Protein AF-0000000080304298 (afdb_homodimer)

Organism: Piscinibacter sakaiensis (NCBI:txid1547922)

Solvent-accessible surface area (backbone atoms only — not comparable to full-atom values): 9432 Å² total; per-residue (Å²): 128,80,70,47,56,50,72,36,58,48,57,69,70,56,51,53,48,51,52,50,52,29,69,69,62,85,28,94,36,66,38,54,45,54,52,48,50,52,49,50,48,52,53,51,51,53,51,50,51,49,51,51,52,50,51,49,60,62,63,73,40,70,70,77,68,73,40,74,64,54,47,49,49,52,47,48,48,54,52,48,64,72,94,128,82,71,45,58,49,72,35,57,47,58,69,70,57,51,52,49,53,51,50,52,29,69,71,61,84,29,93,37,65,38,55,45,54,51,48,50,52,49,50,50,54,53,51,51,52,52,51,51,49,52,50,52,50,51,49,59,62,63,73,41,70,71,76,69,75,39,74,63,55,48,47,50,52,48,48,50,56,53,49,64,71,96

Secondary structure (DSSP, 8-state):
---SEEEEE--HHHHHHHHHHHHTTSSSSHHHHHHHHHHHHHHHHHHHHHHHHHHHHHHS-S-----HHHHHHHHHHHHHHT-/---SEEEEE--HHHHHHHHHHHHTTSSSSHHHHHHHHHHHHHHHHHHHHHHHHHHHHHHS-S-----HHHHHHHHHHHHHHT-

InterPro domains:
  IPR010985 Ribbon-helix-helix [SSF47598] (4-45)
  IPR022789 Antitoxin ParD [PF03693] (1-61)
  IPR022789 Antitoxin ParD [PTHR36582] (4-67)
  IPR022789 Antitoxin ParD [TIGR02606] (5-63)
  IPR038296 Antitoxin ParD superfamily [G3DSA:6.10.10.120] (12-80)

Foldseek 3Di:
DPPPDDDDDDDPVVVVVLVVVCVVVPHVDSVRVVVVVVVVVVVVVVVVVVVVVVVCVVPVDDPPPCDPVNVVVVVCVVVVVVD/DPPPDDDDDDDPVVVVVLVVVCVVVPHVDSVRVVVVVVVVVVVVVVVVVVVVVVVCVVPVDDPPPCDPVNVVVVVCVVVVVVD

Structure (mmCIF, N/CA/C/O backbone):
data_AF-0000000080304298-model_v1
#
loop_
_entity.id
_entity.type
_entity.pdbx_description
1 polymer 'Gsr0356 protein'
#
loop_
_atom_site.group_PDB
_atom_site.id
_atom_site.type_symbol
_atom_site.label_atom_id
_atom_site.label_alt_id
_atom_site.label_comp_id
_atom_site.label_asym_id
_atom_site.label_entity_id
_atom_site.label_seq_id
_atom_site.pdbx_PDB_ins_code
_atom_site.Cartn_x
_atom_site.Cartn_y
_atom_site.Cartn_z
_atom_site.occupancy
_atom_site.B_iso_or_equiv
_atom_site.auth_seq_id
_atom_site.auth_comp_id
_atom_site.auth_asym_id
_atom_site.auth_atom_id
_atom_site.pdbx_PDB_model_num
ATOM 1 N N . MET A 1 1 ? 17.109 -14.461 -18.984 1 45.75 1 MET A N 1
ATOM 2 C CA . MET A 1 1 ? 16.234 -13.336 -18.703 1 45.75 1 MET A CA 1
ATOM 3 C C . MET A 1 1 ? 15.258 -13.664 -17.578 1 45.75 1 MET A C 1
ATOM 5 O O . MET A 1 1 ? 14.594 -14.703 -17.609 1 45.75 1 MET A O 1
ATOM 9 N N . SER A 1 2 ? 15.602 -13.375 -16.328 1 53.38 2 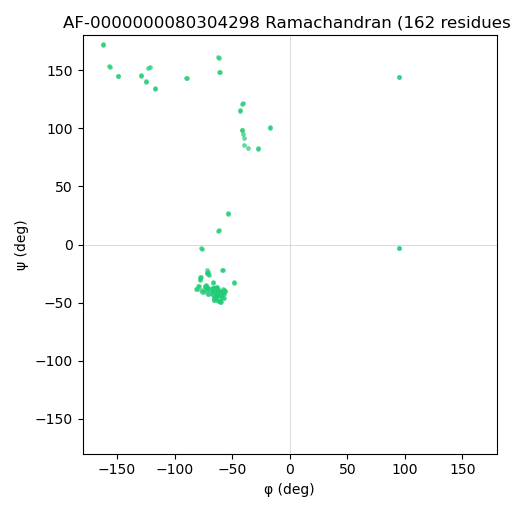SER A N 1
ATOM 10 C CA . SER A 1 2 ? 14.945 -13.82 -15.094 1 53.38 2 SER A CA 1
ATOM 11 C C . SER A 1 2 ? 13.43 -13.773 -15.234 1 53.38 2 SER A C 1
ATOM 13 O O . SER A 1 2 ? 12.891 -12.938 -15.969 1 53.38 2 SER A O 1
ATOM 15 N N . SER A 1 3 ? 12.719 -14.914 -15.062 1 68.69 3 SER A N 1
ATOM 16 C CA . SER A 1 3 ? 11.297 -15.148 -15.266 1 68.69 3 SER A CA 1
ATOM 17 C C . SER A 1 3 ? 10.461 -14 -14.711 1 68.69 3 SER A C 1
ATOM 19 O O . SER A 1 3 ? 10.75 -13.477 -13.633 1 68.69 3 SER A O 1
ATOM 21 N N . ASN A 1 4 ? 9.797 -13.336 -15.594 1 87.75 4 ASN A N 1
ATOM 22 C CA . ASN A 1 4 ? 8.859 -12.258 -15.312 1 87.75 4 ASN A CA 1
ATOM 23 C C . ASN A 1 4 ? 7.684 -12.742 -14.469 1 87.75 4 ASN A C 1
ATOM 25 O O . ASN A 1 4 ? 6.609 -12.141 -14.492 1 87.75 4 ASN A O 1
ATOM 29 N N . THR A 1 5 ? 8 -14 -13.977 1 95.62 5 THR A N 1
ATOM 30 C CA . THR A 1 5 ? 6.938 -14.547 -13.148 1 95.62 5 THR A CA 1
ATOM 31 C C . THR A 1 5 ? 7.422 -14.758 -11.719 1 95.62 5 THR A C 1
ATOM 33 O O . THR A 1 5 ? 8.539 -15.234 -11.492 1 95.62 5 THR A O 1
ATOM 36 N N . MET A 1 6 ? 6.645 -14.367 -10.781 1 96.44 6 MET A N 1
ATOM 37 C CA . MET A 1 6 ? 6.934 -14.523 -9.359 1 96.44 6 MET A CA 1
ATOM 38 C C . MET A 1 6 ? 5.805 -15.266 -8.656 1 96.44 6 MET A C 1
ATOM 40 O O . MET A 1 6 ? 4.629 -15.039 -8.945 1 96.44 6 MET A O 1
ATOM 44 N N . SER A 1 7 ? 6.195 -16.203 -7.699 1 96.38 7 SER A N 1
ATOM 45 C CA . SER A 1 7 ? 5.191 -16.922 -6.93 1 96.38 7 SER A CA 1
ATOM 46 C C . SER A 1 7 ? 5.363 -16.703 -5.434 1 96.38 7 SER A C 1
ATOM 48 O O . SER A 1 7 ? 6.469 -16.406 -4.969 1 96.38 7 SER A O 1
ATOM 50 N N . PHE A 1 8 ? 4.305 -16.797 -4.707 1 97.44 8 PHE A N 1
ATOM 51 C CA . PHE A 1 8 ? 4.359 -16.609 -3.26 1 97.44 8 PHE A CA 1
ATOM 52 C C . PHE A 1 8 ? 3.189 -17.312 -2.584 1 97.44 8 PHE A C 1
ATOM 54 O O . PHE A 1 8 ? 2.146 -17.531 -3.203 1 97.44 8 PHE A O 1
ATOM 61 N N . ALA A 1 9 ? 3.391 -17.672 -1.401 1 97.12 9 ALA A N 1
ATOM 62 C CA . ALA A 1 9 ? 2.338 -18.328 -0.632 1 97.12 9 ALA A CA 1
ATOM 63 C C . ALA A 1 9 ? 1.476 -17.312 0.102 1 97.12 9 ALA A C 1
ATOM 65 O O . ALA A 1 9 ? 1.974 -16.281 0.552 1 97.12 9 ALA A O 1
ATOM 66 N N . LEU A 1 10 ? 0.179 -17.641 0.161 1 97.38 10 LEU A N 1
ATOM 67 C CA . LEU A 1 10 ? -0.704 -16.766 0.918 1 97.38 10 LEU A CA 1
ATOM 68 C C . LEU A 1 10 ? -1.862 -17.547 1.525 1 97.38 10 LEU A C 1
ATOM 70 O O . LEU A 1 10 ? -2.32 -18.531 0.948 1 97.38 10 LEU A O 1
ATOM 74 N N . PRO A 1 11 ? -2.293 -17.156 2.715 1 97.19 11 PRO A N 1
ATOM 75 C CA . PRO A 1 11 ? -3.461 -17.797 3.328 1 97.19 11 PRO A CA 1
ATOM 76 C C . PRO A 1 11 ? -4.734 -17.609 2.504 1 97.19 11 PRO A C 1
ATOM 78 O O . PRO A 1 11 ? -4.824 -16.672 1.703 1 97.19 11 PRO A O 1
ATOM 81 N N . GLU A 1 12 ? -5.672 -18.438 2.783 1 95.81 12 GLU A N 1
ATOM 82 C CA . GLU A 1 12 ? -6.93 -18.453 2.045 1 95.81 12 GLU A CA 1
ATOM 83 C C . GLU A 1 12 ? -7.648 -17.109 2.146 1 95.81 12 GLU A C 1
ATOM 85 O O . GLU A 1 12 ? -8.195 -16.625 1.157 1 95.81 12 GLU A O 1
ATOM 90 N N . ALA A 1 13 ? -7.652 -16.531 3.254 1 96.94 13 ALA A N 1
ATOM 91 C CA . ALA A 1 13 ? -8.359 -15.266 3.475 1 96.94 13 ALA A CA 1
ATOM 92 C C . ALA A 1 13 ? -7.777 -14.148 2.611 1 96.94 13 ALA A C 1
ATOM 94 O O . ALA A 1 13 ? -8.523 -13.32 2.076 1 96.94 13 ALA A O 1
ATOM 95 N N . LEU A 1 14 ? -6.488 -14.148 2.457 1 98.19 14 LEU A N 1
ATOM 96 C CA . LEU A 1 14 ? -5.848 -13.133 1.63 1 98.19 14 LEU A CA 1
ATOM 97 C C . LEU A 1 14 ? -6.098 -13.406 0.149 1 98.19 14 LEU A C 1
ATOM 99 O O . LEU A 1 14 ? -6.258 -12.469 -0.637 1 98.19 14 LEU A O 1
ATOM 103 N N . ARG A 1 15 ? -6.129 -14.625 -0.196 1 97 15 ARG A N 1
ATOM 104 C CA . ARG A 1 15 ? -6.469 -14.969 -1.571 1 97 15 ARG A CA 1
ATOM 105 C C . ARG A 1 15 ? -7.867 -14.477 -1.93 1 97 15 ARG A C 1
ATOM 107 O O . ARG A 1 15 ? -8.078 -13.906 -3.004 1 97 15 ARG A O 1
ATOM 114 N N . GLU A 1 16 ? -8.797 -14.766 -1.044 1 96.69 16 GLU A N 1
ATOM 115 C CA . GLU A 1 16 ? -10.172 -14.312 -1.251 1 96.69 16 GLU A CA 1
ATOM 116 C C . GLU A 1 16 ? -10.242 -12.797 -1.392 1 96.69 16 GLU A C 1
ATOM 118 O O . GLU A 1 16 ? -10.984 -12.273 -2.227 1 96.69 16 GLU A O 1
ATOM 123 N N . TYR A 1 17 ? -9.469 -12.133 -0.634 1 98.31 17 TYR A N 1
ATOM 124 C CA . TYR A 1 17 ? -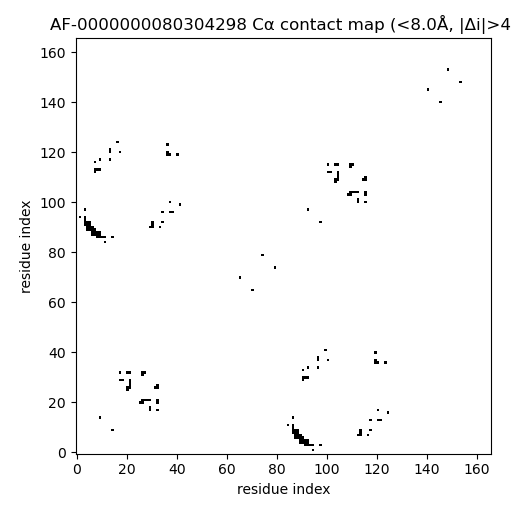9.438 -10.672 -0.701 1 98.31 17 TYR A CA 1
ATOM 125 C C . TYR A 1 17 ? -8.906 -10.203 -2.047 1 98.31 17 TYR A C 1
ATOM 127 O O . TYR A 1 17 ? -9.477 -9.297 -2.666 1 98.31 17 TYR A O 1
ATOM 135 N N . VAL A 1 18 ? -7.836 -10.789 -2.488 1 98.12 18 VAL A N 1
ATOM 136 C CA . VAL A 1 18 ? -7.258 -10.445 -3.783 1 98.12 18 VAL A CA 1
ATOM 137 C C . VAL A 1 18 ? -8.305 -10.648 -4.883 1 98.12 18 VAL A C 1
ATOM 139 O O . VAL A 1 18 ? -8.477 -9.789 -5.746 1 98.12 18 VAL A O 1
ATOM 142 N N . ASP A 1 19 ? -9.023 -11.773 -4.746 1 96.75 19 ASP A N 1
ATOM 143 C CA . ASP A 1 19 ? -10.07 -12.07 -5.719 1 96.75 19 ASP A CA 1
ATOM 144 C C . ASP A 1 19 ? -11.156 -10.992 -5.703 1 96.75 19 ASP A C 1
ATOM 146 O O . ASP A 1 19 ? -11.625 -10.555 -6.758 1 96.75 19 ASP A O 1
ATOM 150 N N . GLN A 1 20 ? -11.547 -10.594 -4.59 1 97.25 20 GLN A N 1
ATOM 151 C CA . GLN A 1 20 ? -12.555 -9.555 -4.43 1 97.25 20 GLN A CA 1
ATOM 152 C C . GLN A 1 20 ? -12.078 -8.234 -5.023 1 97.25 20 GLN A C 1
ATOM 154 O O . GLN A 1 20 ? -12.859 -7.523 -5.668 1 97.25 20 GLN A O 1
ATOM 159 N N . ARG A 1 21 ? -10.859 -7.895 -4.828 1 97.69 21 ARG A N 1
ATOM 160 C CA . ARG A 1 21 ? -10.297 -6.656 -5.363 1 97.69 21 ARG A CA 1
ATOM 161 C C . ARG A 1 21 ? -10.305 -6.66 -6.887 1 97.69 21 ARG A C 1
ATOM 163 O O . ARG A 1 21 ? -10.633 -5.648 -7.512 1 97.69 21 ARG A O 1
ATOM 170 N N . VAL A 1 22 ? -10.008 -7.762 -7.465 1 97.75 22 VAL A N 1
ATOM 171 C CA . VAL A 1 22 ? -10 -7.883 -8.922 1 97.75 22 VAL A CA 1
ATOM 172 C C . VAL A 1 22 ? -11.43 -7.84 -9.453 1 97.75 22 VAL A C 1
ATOM 174 O O . VAL A 1 22 ? -11.711 -7.176 -10.453 1 97.75 22 VAL A O 1
ATOM 177 N N . ARG A 1 23 ? -12.328 -8.445 -8.711 1 96.38 23 ARG A N 1
ATOM 178 C CA . ARG A 1 23 ? -13.734 -8.508 -9.117 1 96.38 23 ARG A CA 1
ATOM 179 C C . ARG A 1 23 ? -14.398 -7.141 -9.008 1 96.38 23 ARG A C 1
ATOM 181 O O . ARG A 1 23 ? -15.406 -6.883 -9.672 1 96.38 23 ARG A O 1
ATOM 188 N N . SER A 1 24 ? -13.859 -6.289 -8.125 1 94.75 24 SER A N 1
ATOM 189 C CA . SER A 1 24 ? -14.414 -4.949 -7.941 1 94.75 24 SER A CA 1
ATOM 190 C C . SER A 1 24 ? -14.398 -4.164 -9.25 1 94.75 24 SER A C 1
ATOM 192 O O . SER A 1 24 ? -15.078 -3.143 -9.375 1 94.75 24 SER A O 1
ATOM 194 N N . GLY A 1 25 ? -13.5 -4.574 -10.211 1 94.75 25 GLY A N 1
ATOM 195 C CA . GLY A 1 25 ? -13.414 -3.938 -11.516 1 94.75 25 GLY A CA 1
ATOM 196 C C . GLY A 1 25 ? -12.344 -2.861 -11.586 1 94.75 25 GLY A C 1
ATOM 197 O O . GLY A 1 25 ? -12.125 -2.264 -12.641 1 94.75 25 GLY A O 1
ATOM 198 N N . GLN A 1 26 ? -11.68 -2.574 -10.516 1 94.31 26 GLN A N 1
ATOM 199 C CA . GLN A 1 26 ? -10.617 -1.569 -10.484 1 94.31 26 GLN A CA 1
ATOM 200 C C . GLN A 1 26 ? -9.375 -2.064 -11.211 1 94.31 26 GLN A C 1
ATOM 202 O O . GLN A 1 26 ? -8.57 -1.264 -11.703 1 94.31 26 GLN A O 1
ATOM 207 N N . TYR A 1 27 ? -9.258 -3.354 -11.273 1 97.19 27 TYR A N 1
ATOM 208 C CA . TYR A 1 27 ? -8.117 -3.994 -11.906 1 97.19 27 TYR A CA 1
ATOM 209 C C . TYR A 1 27 ? -8.562 -5.051 -12.906 1 97.19 27 TYR A C 1
ATOM 211 O O . TYR A 1 27 ? -9.57 -5.734 -12.688 1 97.19 27 TYR A O 1
ATOM 219 N N . GLY A 1 28 ? -7.875 -5.195 -13.93 1 96.44 28 GLY A N 1
ATOM 220 C CA . GLY A 1 28 ? -8.234 -6.152 -14.969 1 96.44 28 GLY A CA 1
ATOM 221 C C . GLY A 1 28 ? -7.906 -7.586 -14.602 1 96.44 28 GLY A C 1
ATOM 222 O O . GLY A 1 28 ? -8.508 -8.523 -15.133 1 96.44 28 GLY A O 1
ATOM 223 N N . ASN A 1 29 ? -6.879 -7.793 -13.758 1 97.88 29 ASN A N 1
ATOM 224 C CA . ASN A 1 29 ? -6.492 -9.133 -13.32 1 97.88 29 ASN A CA 1
ATOM 225 C C . ASN A 1 29 ? -5.617 -9.078 -12.078 1 97.88 29 ASN A C 1
ATOM 227 O O . ASN A 1 29 ? -5.25 -8 -11.609 1 97.88 29 ASN A O 1
ATOM 231 N N . THR A 1 30 ? -5.363 -10.133 -11.555 1 97.75 30 THR A N 1
ATOM 232 C CA . THR A 1 30 ? -4.594 -10.273 -10.328 1 97.75 30 THR A CA 1
ATOM 233 C C . THR A 1 30 ? -3.193 -9.688 -10.492 1 97.75 30 THR A C 1
ATOM 235 O O . THR A 1 30 ? -2.678 -9.031 -9.586 1 97.75 30 THR A O 1
ATOM 238 N N . SER A 1 31 ? -2.57 -9.914 -11.664 1 98.25 31 SER A N 1
ATOM 239 C CA . SER A 1 31 ? -1.223 -9.414 -11.914 1 98.25 31 SER A CA 1
ATOM 240 C C . SER A 1 31 ? -1.188 -7.891 -11.898 1 98.25 31 SER A C 1
ATOM 242 O O . SER A 1 31 ? -0.278 -7.293 -11.32 1 98.25 31 SER A O 1
ATOM 244 N N . GLU A 1 32 ? -2.178 -7.344 -12.477 1 98.38 32 GLU A N 1
ATOM 245 C CA . GLU A 1 32 ? -2.279 -5.887 -12.461 1 98.38 32 GLU A CA 1
ATOM 246 C C . GLU A 1 32 ? -2.445 -5.359 -11.039 1 98.38 32 GLU A C 1
ATOM 248 O O . GLU A 1 32 ? -1.79 -4.395 -10.641 1 98.38 32 GLU A O 1
ATOM 253 N N . TYR A 1 33 ? -3.225 -5.961 -10.258 1 98.75 33 TYR A N 1
ATOM 254 C CA . TYR A 1 33 ? -3.469 -5.594 -8.867 1 98.75 33 TYR A CA 1
ATOM 255 C C . TYR A 1 33 ? -2.182 -5.656 -8.055 1 98.75 33 TYR A C 1
ATOM 257 O O . TYR A 1 33 ? -1.815 -4.688 -7.387 1 98.75 33 TYR A O 1
ATOM 265 N N . LEU A 1 34 ? -1.437 -6.734 -8.133 1 98.88 34 LEU A N 1
ATOM 266 C CA . LEU A 1 34 ? -0.216 -6.934 -7.363 1 98.88 34 LEU A CA 1
ATOM 267 C C . LEU A 1 34 ? 0.873 -5.965 -7.809 1 98.88 34 LEU A C 1
ATOM 269 O O . LEU A 1 34 ? 1.589 -5.402 -6.977 1 98.88 34 LEU A O 1
ATOM 273 N N . ARG A 1 35 ? 0.957 -5.746 -9.125 1 98.75 35 ARG A N 1
ATOM 274 C CA . ARG A 1 35 ? 1.929 -4.77 -9.609 1 98.75 35 ARG A CA 1
ATOM 275 C C . ARG A 1 35 ? 1.603 -3.371 -9.102 1 98.75 35 ARG A C 1
ATOM 277 O O . ARG A 1 35 ? 2.506 -2.596 -8.773 1 98.75 35 ARG A O 1
ATOM 284 N N . GLU A 1 36 ? 0.285 -3.115 -9.031 1 98.75 36 GLU A N 1
ATOM 285 C CA . GLU A 1 36 ? -0.128 -1.813 -8.516 1 98.75 36 GLU A CA 1
ATOM 286 C C . 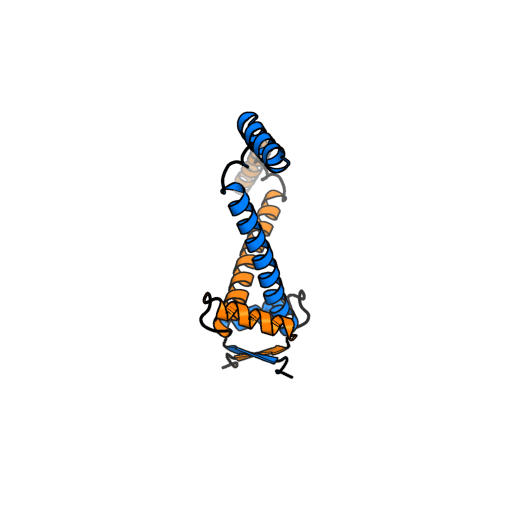GLU A 1 36 ? 0.227 -1.666 -7.035 1 98.75 36 GLU A C 1
ATOM 288 O O . GLU A 1 36 ? 0.635 -0.59 -6.594 1 98.75 36 GLU A O 1
ATOM 293 N N . LEU A 1 37 ? 0.081 -2.674 -6.258 1 98.88 37 LEU A N 1
ATOM 294 C CA . LEU A 1 37 ? 0.462 -2.631 -4.848 1 98.88 37 LEU A CA 1
ATOM 295 C C . LEU A 1 37 ? 1.949 -2.332 -4.699 1 98.88 37 LEU A C 1
ATOM 297 O O . LEU A 1 37 ? 2.342 -1.523 -3.854 1 98.88 37 LEU A O 1
ATOM 301 N N . ILE A 1 38 ? 2.76 -2.947 -5.566 1 98.88 38 ILE A N 1
ATOM 302 C CA . ILE A 1 38 ? 4.203 -2.744 -5.52 1 98.88 38 ILE A CA 1
ATOM 303 C C . ILE A 1 38 ? 4.539 -1.309 -5.918 1 98.88 38 ILE A C 1
ATOM 305 O O . ILE A 1 38 ? 5.367 -0.656 -5.277 1 98.88 38 ILE A O 1
ATOM 309 N N . ARG A 1 39 ? 3.893 -0.873 -6.906 1 98.81 39 ARG A N 1
ATOM 310 C CA . ARG A 1 39 ? 4.137 0.496 -7.352 1 98.81 39 ARG A CA 1
ATOM 311 C C . ARG A 1 39 ? 3.75 1.499 -6.27 1 98.81 39 ARG A C 1
ATOM 313 O O . ARG A 1 39 ? 4.473 2.471 -6.027 1 98.81 39 ARG A O 1
ATOM 320 N N . ARG A 1 40 ? 2.652 1.24 -5.668 1 98.75 40 ARG A N 1
ATOM 321 C CA . ARG A 1 40 ? 2.211 2.119 -4.59 1 98.75 40 ARG A CA 1
ATOM 322 C C . ARG A 1 40 ? 3.215 2.127 -3.443 1 98.75 40 ARG A C 1
ATOM 324 O O . ARG A 1 40 ? 3.488 3.178 -2.857 1 98.75 40 ARG A O 1
ATOM 331 N N . ASP A 1 41 ? 3.711 1.017 -3.076 1 98.75 41 ASP A N 1
ATOM 332 C CA . ASP A 1 41 ? 4.734 0.954 -2.037 1 98.75 41 ASP A CA 1
ATOM 333 C C . ASP A 1 41 ? 5.977 1.74 -2.445 1 98.75 41 ASP A C 1
ATOM 335 O O . ASP A 1 41 ? 6.559 2.459 -1.629 1 98.75 41 ASP A O 1
ATOM 339 N N . GLN A 1 42 ? 6.398 1.596 -3.691 1 98.56 42 GLN A N 1
ATOM 340 C CA . GLN A 1 42 ? 7.547 2.322 -4.219 1 98.56 42 GLN A CA 1
ATOM 341 C C . GLN A 1 42 ? 7.355 3.83 -4.078 1 98.56 42 GLN A C 1
ATOM 343 O O . GLN A 1 42 ? 8.258 4.535 -3.617 1 98.56 42 GLN A O 1
ATOM 348 N N . GLU A 1 43 ? 6.199 4.258 -4.449 1 98.31 43 GLU A N 1
ATOM 349 C CA . GLU A 1 43 ? 5.883 5.68 -4.359 1 98.31 43 GLU A CA 1
ATOM 350 C C . GLU A 1 43 ? 5.883 6.152 -2.908 1 98.31 43 GLU A C 1
ATOM 352 O O . GLU A 1 43 ? 6.434 7.211 -2.594 1 98.31 43 GLU A O 1
ATOM 357 N N . GLU A 1 44 ? 5.293 5.375 -2.074 1 97.81 44 GLU A N 1
ATOM 358 C CA . GLU A 1 44 ? 5.199 5.742 -0.664 1 97.81 44 GLU A CA 1
ATOM 359 C C . GLU A 1 44 ? 6.582 5.801 -0.018 1 97.81 44 GLU A C 1
ATOM 361 O O . GLU A 1 44 ? 6.859 6.695 0.785 1 97.81 44 GLU A O 1
ATOM 366 N N . GLN A 1 45 ? 7.445 4.891 -0.348 1 97.31 45 GLN A N 1
ATOM 367 C CA . GLN A 1 45 ? 8.805 4.879 0.191 1 97.31 45 GLN A CA 1
ATOM 368 C C . GLN A 1 45 ? 9.594 6.09 -0.293 1 97.31 45 GLN A C 1
ATOM 370 O O . GLN A 1 45 ? 10.398 6.652 0.454 1 97.31 45 GLN A O 1
ATOM 375 N N . ALA A 1 46 ? 9.383 6.445 -1.539 1 96.94 46 ALA A N 1
ATOM 376 C CA . ALA A 1 46 ? 10.047 7.629 -2.078 1 96.94 46 ALA A CA 1
ATOM 377 C C . ALA A 1 46 ? 9.625 8.883 -1.323 1 96.94 46 ALA A C 1
ATOM 379 O O . ALA A 1 46 ? 10.469 9.727 -0.987 1 96.94 46 ALA A O 1
ATOM 380 N N . LYS A 1 47 ? 8.367 8.992 -1.045 1 97.56 47 LYS A N 1
ATOM 381 C CA . LYS A 1 47 ? 7.852 10.133 -0.288 1 97.56 47 LYS A CA 1
ATOM 382 C C . LYS A 1 47 ? 8.422 10.156 1.128 1 97.56 47 LYS A C 1
ATOM 384 O O . LYS A 1 47 ? 8.805 11.211 1.631 1 97.56 47 LYS A O 1
ATOM 389 N N . LYS A 1 48 ? 8.414 9.047 1.707 1 96.69 48 LYS A N 1
ATOM 390 C CA . LYS A 1 48 ? 8.945 8.938 3.064 1 96.69 48 LYS A CA 1
ATOM 391 C C . LYS A 1 48 ? 10.414 9.352 3.117 1 96.69 48 LYS A C 1
ATOM 393 O O . LYS A 1 48 ? 10.828 10.078 4.027 1 96.69 48 LYS A O 1
ATOM 398 N N . ARG A 1 49 ? 11.125 8.891 2.186 1 95.31 49 ARG A N 1
ATOM 399 C CA . ARG A 1 49 ? 12.539 9.25 2.127 1 95.31 49 ARG A CA 1
ATOM 400 C C . ARG A 1 49 ? 12.727 10.75 1.966 1 95.31 49 ARG A C 1
ATOM 402 O O . ARG A 1 49 ? 13.594 11.352 2.604 1 95.31 49 ARG A O 1
ATOM 409 N N . LEU A 1 50 ? 11.922 11.289 1.164 1 95.56 50 LEU A N 1
ATOM 410 C CA . LEU A 1 50 ? 11.977 12.734 0.956 1 95.56 50 LEU A CA 1
ATOM 411 C C . LEU A 1 50 ? 11.656 13.484 2.246 1 95.56 50 LEU A C 1
ATOM 413 O O . LEU A 1 50 ? 12.359 14.43 2.607 1 95.56 50 LEU A O 1
ATOM 417 N N . ARG A 1 51 ? 10.617 13.094 2.896 1 96.44 51 ARG A N 1
ATOM 418 C CA . ARG A 1 51 ? 10.227 13.719 4.152 1 96.44 51 ARG A CA 1
ATOM 419 C C . ARG A 1 51 ? 11.344 13.625 5.188 1 96.44 51 ARG A C 1
ATOM 421 O O . ARG A 1 51 ? 11.617 14.586 5.906 1 96.44 51 ARG A O 1
ATOM 428 N N . GLU A 1 52 ? 11.938 12.5 5.215 1 93.81 52 GLU A N 1
ATOM 429 C CA . GLU A 1 52 ? 13.031 12.273 6.148 1 93.81 52 GLU A CA 1
ATOM 430 C C . GLU A 1 52 ? 14.211 13.188 5.844 1 93.81 52 GLU A C 1
ATOM 432 O O . GLU A 1 52 ? 14.844 13.727 6.758 1 93.81 52 GLU A O 1
ATOM 437 N N . LEU A 1 53 ? 14.492 13.359 4.57 1 91.38 53 LEU A N 1
ATOM 438 C CA . LEU A 1 53 ? 15.586 14.227 4.16 1 91.38 53 LEU A CA 1
ATOM 439 C C . LEU A 1 53 ? 15.281 15.688 4.492 1 91.38 53 LEU A C 1
ATOM 441 O O . LEU A 1 53 ? 16.172 16.422 4.93 1 91.38 53 LEU A O 1
ATOM 445 N N . ILE A 1 54 ? 14.094 16.078 4.355 1 90.25 54 ILE A N 1
ATOM 446 C CA . ILE A 1 54 ? 13.664 17.422 4.688 1 90.25 54 ILE A CA 1
ATOM 447 C C . ILE A 1 54 ? 13.789 17.656 6.191 1 90.25 54 ILE A C 1
ATOM 449 O O . ILE A 1 54 ? 14.32 18.672 6.633 1 90.25 54 ILE A O 1
ATOM 453 N N . GLU A 1 55 ? 13.297 16.719 6.973 1 90.19 55 GLU A N 1
ATOM 454 C CA . GLU A 1 55 ? 13.359 16.797 8.43 1 90.19 55 GLU A CA 1
ATOM 455 C C . GLU A 1 55 ? 14.805 16.875 8.914 1 90.19 55 GLU A C 1
ATOM 457 O O . GLU A 1 55 ? 15.117 17.672 9.812 1 90.19 55 GLU A O 1
ATOM 462 N N . GLU A 1 56 ? 15.641 16.109 8.328 1 88 56 GLU A N 1
ATOM 463 C CA . GLU A 1 56 ? 17.062 16.172 8.656 1 88 56 GLU A CA 1
ATOM 464 C C . GLU A 1 56 ? 17.656 17.531 8.305 1 88 56 GLU A C 1
ATOM 466 O O . GLU A 1 56 ? 18.469 18.062 9.062 1 88 56 GLU A O 1
ATOM 471 N N . GLY A 1 57 ? 17.234 18.047 7.25 1 85 57 GLY A N 1
ATOM 472 C CA . GLY A 1 57 ? 17.688 19.359 6.836 1 85 57 GLY A CA 1
ATOM 473 C C . GLY A 1 57 ? 17.219 20.469 7.762 1 85 57 GLY A C 1
ATOM 474 O O . GLY A 1 57 ? 17.984 21.375 8.086 1 85 57 GLY A O 1
ATOM 475 N N . LEU A 1 58 ? 16.047 20.297 8.336 1 84.38 58 LEU A N 1
ATOM 476 C CA . LEU A 1 58 ? 15.469 21.281 9.25 1 84.38 58 LEU A CA 1
ATOM 477 C C . LEU A 1 58 ? 16.094 21.172 10.641 1 84.38 58 LEU A C 1
ATOM 479 O O . LEU A 1 58 ? 16.219 22.172 11.352 1 84.38 58 LEU A O 1
ATOM 483 N N . SER A 1 59 ? 16.375 20.031 11.016 1 84.5 59 SER A N 1
ATOM 484 C CA . SER A 1 59 ? 16.922 19.766 12.344 1 84.5 59 SER A CA 1
ATOM 485 C C . SER A 1 59 ? 18.422 20.031 12.375 1 84.5 59 SER A C 1
ATOM 487 O O . SER A 1 59 ? 19.031 20.094 13.453 1 84.5 59 SER A O 1
ATOM 489 N N . SER A 1 60 ? 19.047 19.719 11.422 1 73.44 60 SER A N 1
ATOM 490 C CA . SER A 1 60 ? 20.5 19.891 11.344 1 73.44 60 SER A CA 1
ATOM 491 C C . SER A 1 60 ? 20.922 21.312 11.656 1 73.44 60 SER A C 1
ATOM 493 O O . SER A 1 60 ? 22.109 21.656 11.602 1 73.44 60 SER A O 1
ATOM 495 N N . GLY A 1 61 ? 20.109 22.109 12.477 1 63.31 61 GLY A N 1
ATOM 496 C CA . GLY A 1 61 ? 20.516 23.406 13.008 1 63.31 61 GLY A CA 1
ATOM 497 C C . GLY A 1 61 ? 20.062 24.562 12.156 1 63.31 61 GLY A C 1
ATOM 498 O O . GLY A 1 61 ? 19.625 24.375 11.016 1 63.31 61 GLY A O 1
ATOM 499 N N . PRO A 1 62 ? 19.734 25.594 12.797 1 56.81 62 PRO A N 1
ATOM 500 C CA . PRO A 1 62 ? 19.391 26.844 12.141 1 56.81 62 PRO A CA 1
ATOM 501 C C . PRO 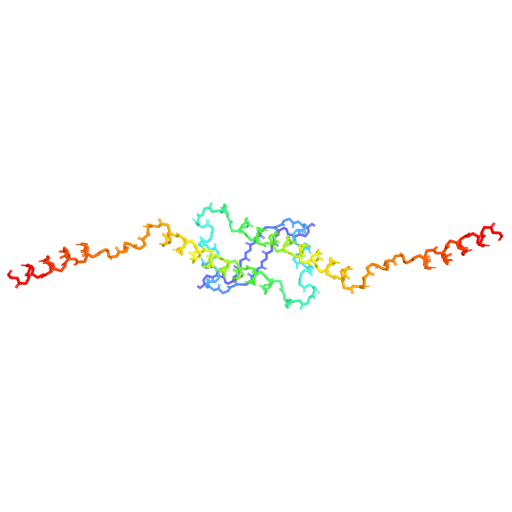A 1 62 ? 20.312 27.172 10.961 1 56.81 62 PRO A C 1
ATOM 503 O O . PRO A 1 62 ? 21.484 26.797 10.977 1 56.81 62 PRO A O 1
ATOM 506 N N . GLY A 1 63 ? 19.75 26.812 9.703 1 55.81 63 GLY A N 1
ATOM 507 C CA . GLY A 1 63 ? 20.688 27.359 8.727 1 55.81 63 GLY A CA 1
ATOM 508 C C . GLY A 1 63 ? 21.609 28.406 9.305 1 55.81 63 GLY A C 1
ATOM 509 O O . GLY A 1 63 ? 21.281 29.047 10.312 1 55.81 63 GLY A O 1
ATOM 510 N N . ARG A 1 64 ? 22.859 28.062 9.617 1 53.75 64 ARG A N 1
ATOM 511 C CA . ARG A 1 64 ? 23.75 29.109 10.125 1 53.75 64 ARG A CA 1
ATOM 512 C C . ARG A 1 64 ? 23.344 30.469 9.586 1 53.75 64 ARG A C 1
ATOM 514 O O . ARG A 1 64 ? 23.391 30.703 8.383 1 53.75 64 ARG A O 1
ATOM 521 N N . VAL A 1 65 ? 22.438 31.078 10.164 1 53.44 65 VAL A N 1
ATOM 522 C CA . VAL A 1 65 ? 22.234 32.469 9.836 1 53.44 65 VAL A CA 1
ATOM 523 C C . VAL A 1 65 ? 23.594 33.188 9.672 1 53.44 65 VAL A C 1
ATOM 525 O O . VAL A 1 65 ? 24.453 33.062 10.547 1 53.44 65 VAL A O 1
ATOM 528 N N . LEU A 1 66 ? 24.031 33.281 8.539 1 56.44 66 LEU A N 1
ATOM 529 C CA . LEU A 1 66 ? 25.219 34.094 8.359 1 56.44 66 LEU A CA 1
ATOM 530 C C . LEU A 1 66 ? 25.141 35.344 9.227 1 56.44 66 LEU A C 1
ATOM 532 O O . LEU A 1 66 ? 24.266 36.188 9.031 1 56.44 66 LEU A O 1
ATOM 536 N N . THR A 1 67 ? 25.516 35.25 10.352 1 60.84 67 THR A N 1
ATOM 537 C CA . THR A 1 67 ? 25.641 36.438 11.164 1 60.84 67 THR A CA 1
ATOM 538 C C . THR A 1 67 ? 26.656 37.406 10.57 1 60.84 67 THR A C 1
ATOM 540 O O . THR A 1 67 ? 27.531 37 9.805 1 60.84 67 THR A O 1
ATOM 543 N N . PRO A 1 68 ? 26.406 38.719 10.797 1 68.88 68 PRO A N 1
ATOM 544 C CA . PRO A 1 68 ? 27.406 39.656 10.305 1 68.88 68 PRO A CA 1
ATOM 545 C C . PRO A 1 68 ? 28.828 39.25 10.695 1 68.88 68 PRO A C 1
ATOM 547 O O . PRO A 1 68 ? 29.766 39.469 9.914 1 68.88 68 PRO A O 1
ATOM 550 N N . LYS A 1 69 ? 28.969 38.688 11.773 1 73.31 69 LYS A N 1
ATOM 551 C CA . LYS A 1 69 ? 30.312 38.344 12.234 1 73.31 69 LYS A CA 1
ATOM 552 C C . LYS A 1 69 ? 30.859 37.156 11.469 1 73.31 69 LYS A C 1
ATOM 554 O O . LYS A 1 69 ? 32.031 37.156 11.086 1 73.31 69 LYS A O 1
ATOM 559 N N . ARG A 1 70 ? 30.094 36.344 11.258 1 69.75 70 ARG A N 1
ATOM 560 C CA . ARG A 1 70 ? 30.562 35.156 10.57 1 69.75 70 ARG A CA 1
ATOM 561 C C . ARG A 1 70 ? 30.75 35.406 9.086 1 69.75 70 ARG A C 1
ATOM 563 O O . ARG A 1 70 ? 31.703 34.906 8.477 1 69.75 70 ARG A O 1
ATOM 570 N N . THR A 1 71 ? 29.859 36.125 8.586 1 66.44 71 THR A N 1
ATOM 571 C CA . THR A 1 71 ? 30.047 36.625 7.223 1 66.44 71 THR A CA 1
ATOM 572 C C . THR A 1 71 ? 31.344 37.406 7.098 1 66.44 71 THR A C 1
ATOM 574 O O . THR A 1 71 ? 32.062 37.25 6.113 1 66.44 71 THR A O 1
ATOM 577 N N . ALA A 1 72 ? 31.641 38.188 8.094 1 72.69 72 ALA A N 1
ATOM 578 C CA . ALA A 1 72 ? 32.875 38.969 8.141 1 72.69 72 ALA A CA 1
ATOM 579 C C . ALA A 1 72 ? 34.094 38.062 8.234 1 72.69 72 ALA A C 1
ATOM 581 O O . ALA A 1 72 ? 35.125 38.312 7.59 1 72.69 72 ALA A O 1
ATOM 582 N N . ARG A 1 73 ? 34 37.094 8.898 1 71.94 73 ARG A N 1
ATOM 583 C CA . ARG A 1 73 ? 35.125 36.156 9.055 1 71.94 73 ARG A CA 1
ATOM 584 C C . ARG A 1 73 ? 35.344 35.375 7.777 1 71.94 73 ARG A C 1
ATOM 586 O O . ARG A 1 73 ? 36.5 35.188 7.363 1 71.94 73 ARG A O 1
ATOM 593 N N . LEU A 1 74 ? 34.375 35.031 7.188 1 70.38 74 LEU A N 1
ATOM 594 C CA . LEU A 1 74 ? 34.5 34.25 5.965 1 70.38 74 LEU A CA 1
ATOM 595 C C . LEU A 1 74 ? 35 35.125 4.82 1 70.38 74 LEU A C 1
ATOM 597 O O . LEU A 1 74 ? 35.844 34.656 4.02 1 70.38 74 LEU A O 1
ATOM 601 N N . LYS A 1 75 ? 34.5 36.406 4.938 1 72.31 75 LYS A N 1
ATOM 602 C CA . LYS A 1 75 ? 35.031 37.375 3.994 1 72.31 75 LYS A CA 1
ATOM 603 C C . LYS A 1 75 ? 36.5 37.656 4.234 1 72.31 75 LYS A C 1
ATOM 605 O O . LYS A 1 75 ? 37.281 37.75 3.287 1 72.31 75 LYS A O 1
ATOM 610 N N . LYS A 1 76 ? 36.875 37.75 5.383 1 69.12 76 LYS A N 1
ATOM 611 C CA . LYS A 1 76 ? 38.281 37.969 5.73 1 69.12 76 LYS A CA 1
ATOM 612 C C . LYS A 1 76 ? 39.156 36.781 5.316 1 69.12 76 LYS A C 1
ATOM 614 O O . LYS A 1 76 ? 40.25 36.969 4.812 1 69.12 76 LYS A O 1
ATOM 619 N N . GLN A 1 77 ? 38.625 35.688 5.5 1 71.5 77 GLN A N 1
ATOM 620 C CA . GLN A 1 77 ? 39.375 34.5 5.121 1 71.5 77 GLN A CA 1
ATOM 621 C C . GLN A 1 77 ? 39.469 34.375 3.604 1 71.5 77 GLN A C 1
ATOM 623 O O . GLN A 1 77 ? 40.5 34 3.064 1 71.5 77 GLN A O 1
ATOM 628 N N . ALA A 1 78 ? 38.438 34.625 3.061 1 65.12 78 ALA A N 1
ATOM 629 C CA . ALA A 1 78 ? 38.406 34.562 1.603 1 65.12 78 ALA A CA 1
ATOM 630 C C . ALA A 1 78 ? 39.281 35.656 0.989 1 65.12 78 ALA A C 1
ATOM 632 O O . ALA A 1 78 ? 40.031 35.406 0.026 1 65.12 78 ALA A O 1
ATOM 633 N N . LEU A 1 79 ? 39.188 36.781 1.682 1 65.62 79 LEU A N 1
ATOM 634 C CA . LEU A 1 79 ? 40 37.875 1.218 1 65.62 79 LEU A CA 1
ATOM 635 C C . LEU A 1 79 ? 41.469 37.688 1.646 1 65.62 79 LEU A C 1
ATOM 637 O O . LEU A 1 79 ? 42.375 38.156 0.967 1 65.62 79 LEU A O 1
ATOM 641 N N . GLY A 1 80 ? 41.531 37.031 2.742 1 66.25 80 GLY A N 1
ATOM 642 C CA . GLY A 1 80 ? 42.875 36.781 3.17 1 66.25 80 GLY A CA 1
ATOM 643 C C . GLY A 1 80 ? 43.594 35.719 2.326 1 66.25 80 GLY A C 1
ATOM 644 O O . GLY A 1 80 ? 44.812 35.781 2.164 1 66.25 80 GLY A O 1
ATOM 645 N N . ASP A 1 81 ? 42.812 34.75 1.944 1 58.69 81 ASP A N 1
ATOM 646 C CA . ASP A 1 81 ? 43.469 33.781 1.075 1 58.69 81 ASP A CA 1
ATOM 647 C C . ASP A 1 81 ? 43.75 34.375 -0.304 1 58.69 81 ASP A C 1
ATOM 649 O O . ASP A 1 81 ? 44.562 33.875 -1.058 1 58.69 81 ASP A O 1
ATOM 653 N N . LEU A 1 82 ? 43 35.375 -0.674 1 53.94 82 LEU A N 1
ATOM 654 C CA . LEU A 1 82 ? 43.344 36 -1.945 1 53.94 82 LEU A CA 1
ATOM 655 C C . LEU A 1 82 ? 44.562 36.906 -1.802 1 53.94 82 LEU A C 1
ATOM 657 O O . LEU A 1 82 ? 45.125 37.375 -2.799 1 53.94 82 LEU A O 1
ATOM 661 N N . ARG A 1 83 ? 45.062 37.031 -0.558 1 44.5 83 ARG A N 1
ATOM 662 C CA . ARG A 1 83 ? 46.406 37.594 -0.567 1 44.5 83 ARG A CA 1
ATOM 663 C C . ARG A 1 83 ? 47.438 36.5 -0.513 1 44.5 83 ARG A C 1
ATOM 665 O O . ARG A 1 83 ? 47.25 35.469 0.135 1 44.5 83 ARG A O 1
ATOM 672 N N . MET B 1 1 ? -8.133 -28.141 -1.565 1 45.91 1 MET B N 1
ATOM 673 C CA . MET B 1 1 ? -7.75 -26.984 -0.769 1 45.91 1 MET B CA 1
ATOM 674 C C . MET B 1 1 ? -6.926 -26 -1.596 1 45.91 1 MET B C 1
ATOM 676 O O . MET B 1 1 ? -5.961 -26.391 -2.252 1 45.91 1 MET B O 1
ATOM 680 N N . SER B 1 2 ? -7.531 -25 -2.252 1 53.5 2 SER B N 1
ATOM 681 C CA . SER B 1 2 ? -6.988 -24.109 -3.271 1 53.5 2 SER B CA 1
ATOM 682 C C . SER B 1 2 ? -5.562 -23.672 -2.93 1 53.5 2 SER B C 1
ATOM 684 O O . SER B 1 2 ? -5.199 -23.594 -1.754 1 53.5 2 SER B O 1
ATOM 686 N N . SER B 1 3 ? -4.586 -23.938 -3.814 1 69.12 3 SER B N 1
ATOM 687 C CA . SER B 1 3 ? -3.146 -23.75 -3.658 1 69.12 3 SER B CA 1
ATOM 688 C C . SER B 1 3 ? -2.834 -22.406 -2.998 1 69.12 3 SER B C 1
ATOM 690 O O . SER B 1 3 ? -3.459 -21.391 -3.312 1 69.12 3 SER B O 1
ATOM 692 N N . ASN B 1 4 ? -2.287 -22.5 -1.832 1 88 4 ASN B N 1
ATOM 693 C CA . ASN B 1 4 ? -1.807 -21.359 -1.04 1 88 4 ASN B CA 1
ATOM 694 C C . ASN B 1 4 ? -0.688 -20.609 -1.756 1 88 4 ASN B C 1
ATOM 696 O O . ASN B 1 4 ? 0.077 -19.875 -1.124 1 88 4 ASN B O 1
ATOM 700 N N . THR B 1 5 ? -0.631 -21.062 -3.045 1 95.69 5 THR B N 1
ATOM 701 C CA . THR B 1 5 ? 0.415 -20.406 -3.82 1 95.69 5 THR B CA 1
ATOM 702 C C . THR B 1 5 ? -0.187 -19.609 -4.973 1 95.69 5 THR B C 1
ATOM 704 O O . THR B 1 5 ? -1.102 -20.078 -5.648 1 95.69 5 THR B O 1
ATOM 707 N N . MET B 1 6 ? 0.258 -18.422 -5.145 1 96.5 6 MET B N 1
ATOM 708 C CA . MET B 1 6 ? -0.184 -17.547 -6.219 1 96.5 6 MET B CA 1
ATOM 709 C C . MET B 1 6 ? 1.001 -17.062 -7.051 1 96.5 6 MET B C 1
ATOM 711 O O . MET B 1 6 ? 2.066 -16.766 -6.504 1 96.5 6 MET B O 1
ATOM 715 N N . SER B 1 7 ? 0.79 -16.984 -8.414 1 96.44 7 SER B N 1
ATOM 716 C CA . SER B 1 7 ? 1.841 -16.5 -9.297 1 96.44 7 SER B CA 1
ATOM 717 C C . SER B 1 7 ? 1.361 -15.297 -10.109 1 96.44 7 SER B C 1
ATOM 719 O O . SER B 1 7 ? 0.163 -15.141 -10.352 1 96.44 7 SER B O 1
ATOM 721 N N . PHE B 1 8 ? 2.26 -14.461 -10.484 1 97.5 8 PHE B N 1
ATOM 722 C CA . PHE B 1 8 ? 1.917 -13.289 -11.281 1 97.5 8 PHE B CA 1
ATOM 723 C C . PHE B 1 8 ? 3.129 -12.789 -12.055 1 97.5 8 PHE B C 1
ATOM 725 O O . PHE B 1 8 ? 4.27 -13.039 -11.664 1 97.5 8 PHE B O 1
ATOM 732 N N . ALA B 1 9 ? 2.875 -12.172 -13.102 1 97.12 9 ALA B N 1
ATOM 733 C CA . ALA B 1 9 ? 3.947 -11.625 -13.922 1 97.12 9 ALA B CA 1
ATOM 734 C C . ALA B 1 9 ? 4.293 -10.195 -13.5 1 97.12 9 ALA B C 1
ATOM 736 O O . ALA B 1 9 ? 3.414 -9.438 -13.086 1 97.12 9 ALA B O 1
ATOM 737 N N . LEU B 1 10 ? 5.609 -9.914 -13.57 1 97.44 10 LEU B N 1
ATOM 738 C CA . LEU B 1 10 ? 6.02 -8.547 -13.266 1 97.44 10 LEU B CA 1
ATOM 739 C C . LEU B 1 10 ? 7.258 -8.156 -14.062 1 97.44 10 LEU B C 1
ATOM 741 O O . LEU B 1 10 ? 8.102 -9 -14.352 1 97.44 10 LEU B O 1
ATOM 745 N N . PRO B 1 11 ? 7.328 -6.891 -14.469 1 97.19 11 PRO B N 1
ATOM 746 C CA . PRO B 1 11 ? 8.531 -6.402 -15.156 1 97.19 11 PRO B CA 1
ATOM 747 C C . PRO B 1 11 ? 9.781 -6.5 -14.289 1 97.19 11 PRO B C 1
ATOM 749 O O . PRO B 1 11 ? 9.688 -6.543 -13.062 1 97.19 11 PRO B O 1
ATOM 752 N N . GLU B 1 12 ? 10.898 -6.457 -14.953 1 95.94 12 GLU B N 1
ATOM 753 C CA . GLU B 1 12 ? 12.188 -6.605 -14.297 1 95.94 12 GLU B CA 1
ATOM 754 C C . GLU B 1 12 ? 12.398 -5.527 -13.234 1 95.94 12 GLU B C 1
ATOM 756 O O . GLU B 1 12 ? 12.906 -5.812 -12.148 1 95.94 12 GLU B O 1
ATOM 761 N N . ALA B 1 13 ? 12.031 -4.352 -13.5 1 97 13 ALA B N 1
ATOM 762 C CA . ALA B 1 13 ? 12.242 -3.234 -12.578 1 97 13 ALA B CA 1
ATOM 763 C C . ALA B 1 13 ? 11.469 -3.439 -11.281 1 97 13 ALA B C 1
ATOM 765 O O . ALA B 1 13 ? 11.977 -3.129 -10.195 1 97 13 ALA B O 1
ATOM 766 N N . LEU B 1 14 ? 10.297 -3.986 -11.375 1 98.19 14 LEU B N 1
ATOM 767 C CA . LEU B 1 14 ? 9.492 -4.242 -10.18 1 98.19 14 LEU B CA 1
ATOM 768 C C . LEU B 1 14 ? 10.055 -5.426 -9.398 1 98.19 14 LEU B C 1
ATOM 770 O O . LEU B 1 14 ? 10.016 -5.434 -8.164 1 98.19 14 LEU B O 1
ATOM 774 N N . ARG B 1 15 ? 10.539 -6.375 -10.102 1 97.06 15 ARG B N 1
ATOM 775 C CA . ARG B 1 15 ? 11.188 -7.496 -9.43 1 97.06 15 ARG B CA 1
ATOM 776 C C . ARG B 1 15 ? 12.383 -7.02 -8.609 1 97.06 15 ARG B C 1
ATOM 778 O O . ARG B 1 15 ? 12.562 -7.438 -7.461 1 97.06 15 ARG B O 1
ATOM 785 N N . GLU B 1 16 ? 13.211 -6.211 -9.242 1 96.75 16 GLU B N 1
ATOM 786 C CA . GLU B 1 16 ? 14.375 -5.656 -8.555 1 96.75 16 GLU B CA 1
ATOM 787 C C . GLU B 1 16 ? 13.953 -4.875 -7.309 1 96.75 16 GLU B C 1
ATOM 789 O O . GLU B 1 16 ? 14.609 -4.965 -6.27 1 96.75 16 GLU B O 1
ATOM 794 N N . TYR B 1 17 ? 12.891 -4.18 -7.422 1 98.25 17 TYR B N 1
ATOM 795 C CA . TYR B 1 17 ? 12.398 -3.41 -6.289 1 98.25 17 TYR B CA 1
ATOM 796 C C . TYR B 1 17 ? 11.953 -4.328 -5.156 1 98.25 17 TYR B C 1
ATOM 798 O O . TYR B 1 17 ? 12.289 -4.094 -3.992 1 98.25 17 TYR B O 1
ATOM 806 N N . VAL B 1 18 ? 11.227 -5.355 -5.469 1 98.12 18 VAL B N 1
ATOM 807 C CA . VAL B 1 18 ? 10.781 -6.324 -4.473 1 98.12 18 VAL B CA 1
ATOM 808 C C . VAL B 1 18 ? 11.992 -6.926 -3.76 1 98.12 18 VAL B C 1
ATOM 810 O O . VAL B 1 18 ? 12.016 -7.027 -2.531 1 98.12 18 VAL B O 1
ATOM 813 N N . ASP B 1 19 ? 13.016 -7.223 -4.59 1 96.75 19 ASP B N 1
ATOM 814 C CA . ASP B 1 19 ? 14.242 -7.781 -4.027 1 96.75 19 ASP B CA 1
ATOM 815 C C . ASP B 1 19 ? 14.898 -6.801 -3.057 1 96.75 19 ASP B C 1
ATOM 817 O O . ASP B 1 19 ? 15.352 -7.195 -1.981 1 96.75 19 ASP B O 1
ATOM 821 N N . GLN B 1 20 ? 14.953 -5.605 -3.402 1 97.25 20 GLN B N 1
ATOM 822 C CA . GLN B 1 20 ? 15.523 -4.562 -2.559 1 97.25 20 GLN B CA 1
ATOM 823 C C . GLN B 1 20 ? 14.742 -4.41 -1.258 1 97.25 20 GLN B C 1
ATOM 825 O O . GLN B 1 20 ? 15.328 -4.238 -0.189 1 97.25 20 GLN B O 1
ATOM 830 N N . ARG B 1 21 ? 13.461 -4.477 -1.327 1 97.62 21 ARG B N 1
ATOM 831 C CA . ARG B 1 21 ? 12.609 -4.359 -0.146 1 97.62 21 ARG B CA 1
ATOM 832 C C . ARG B 1 21 ? 12.867 -5.508 0.824 1 97.62 21 ARG B C 1
ATOM 834 O O . ARG B 1 21 ? 12.93 -5.301 2.037 1 97.62 21 ARG B O 1
ATOM 841 N N . VAL B 1 22 ? 13.039 -6.672 0.328 1 97.75 22 VAL B N 1
ATOM 842 C CA . VAL B 1 22 ? 13.297 -7.84 1.161 1 97.75 22 VAL B CA 1
ATOM 843 C C . VAL B 1 22 ? 14.703 -7.746 1.759 1 97.75 22 VAL B C 1
ATOM 845 O O . VAL B 1 22 ? 14.898 -8.039 2.941 1 97.75 22 VAL B O 1
ATOM 848 N N . ARG B 1 23 ? 15.625 -7.234 0.974 1 96.38 23 ARG B N 1
ATOM 849 C CA . ARG B 1 23 ? 17.016 -7.113 1.41 1 96.38 23 ARG B CA 1
ATOM 850 C C . ARG B 1 23 ? 17.156 -6.039 2.482 1 96.38 23 ARG B C 1
ATOM 852 O O . ARG B 1 23 ? 18.109 -6.059 3.262 1 96.38 23 ARG B O 1
ATOM 859 N N . SER B 1 24 ? 16.234 -5.055 2.467 1 94.75 24 SER B N 1
ATOM 860 C CA . SER B 1 24 ? 16.281 -3.975 3.447 1 94.75 24 SER B CA 1
ATOM 861 C C . SER B 1 24 ? 16.203 -4.52 4.871 1 94.75 24 SER B C 1
ATOM 863 O O . SER B 1 24 ? 16.531 -3.809 5.828 1 94.75 24 SER B O 1
ATOM 865 N N . GLY B 1 25 ? 15.664 -5.766 5.039 1 94.69 25 GLY B N 1
ATOM 866 C CA . GLY B 1 25 ? 15.578 -6.414 6.34 1 94.69 25 GLY B CA 1
ATOM 867 C C . GLY B 1 25 ? 14.242 -6.203 7.027 1 94.69 25 GLY B C 1
ATOM 868 O O . GLY B 1 25 ? 14.016 -6.723 8.117 1 94.69 25 GLY B O 1
ATOM 869 N N . GLN B 1 26 ? 13.367 -5.449 6.453 1 94.25 26 GLN B N 1
ATOM 870 C CA . GLN B 1 26 ? 12.047 -5.203 7.023 1 94.25 26 GLN B CA 1
ATOM 871 C C . GLN B 1 26 ? 11.164 -6.441 6.922 1 94.25 26 GLN B C 1
ATOM 873 O O . GLN B 1 26 ? 10.234 -6.617 7.715 1 94.25 26 GLN B O 1
ATOM 878 N N . TYR B 1 27 ? 11.484 -7.262 5.969 1 97.12 27 TYR B N 1
ATOM 879 C CA . TYR B 1 27 ? 10.727 -8.484 5.715 1 97.12 27 TYR B CA 1
ATOM 880 C C . TYR B 1 27 ? 11.656 -9.695 5.629 1 97.12 27 TYR B C 1
ATOM 882 O O . TYR B 1 27 ? 12.781 -9.586 5.133 1 97.12 27 TYR B O 1
ATOM 890 N N . GLY B 1 28 ? 11.227 -10.781 6.055 1 96.38 28 GLY B N 1
ATOM 891 C CA . GLY B 1 28 ? 12.047 -11.984 6.059 1 96.38 28 GLY B CA 1
ATOM 892 C C . GLY B 1 28 ? 12.156 -12.633 4.691 1 96.38 28 GLY B C 1
ATOM 893 O O . GLY B 1 28 ? 13.102 -13.367 4.422 1 96.38 28 GLY B O 1
ATOM 894 N N . ASN B 1 29 ? 11.141 -12.461 3.83 1 97.81 29 ASN B N 1
ATOM 895 C CA . ASN B 1 29 ? 11.148 -13.023 2.486 1 97.81 29 ASN B CA 1
ATOM 896 C C . ASN B 1 29 ? 10.125 -12.352 1.585 1 97.81 29 ASN B C 1
ATOM 898 O O . ASN B 1 29 ? 9.352 -11.5 2.041 1 97.81 29 ASN B O 1
ATOM 902 N N . THR B 1 30 ? 10.148 -12.633 0.426 1 97.69 30 THR B N 1
ATOM 903 C CA . THR B 1 30 ? 9.281 -12.039 -0.588 1 97.69 30 THR B CA 1
ATOM 904 C C . THR B 1 30 ? 7.816 -12.297 -0.26 1 97.69 30 THR B C 1
ATOM 906 O O . THR B 1 30 ? 6.977 -11.406 -0.424 1 97.69 30 THR B O 1
ATOM 909 N N . SER B 1 31 ? 7.488 -13.508 0.209 1 98.19 31 SER B N 1
ATOM 910 C CA . SER B 1 31 ? 6.109 -13.852 0.535 1 98.19 31 SER B CA 1
ATOM 911 C C . SER B 1 31 ? 5.574 -12.977 1.664 1 98.19 31 SER B C 1
ATOM 913 O O . SER B 1 31 ? 4.438 -12.5 1.6 1 98.19 31 SER B O 1
ATOM 915 N N . GLU B 1 32 ? 6.402 -12.781 2.604 1 98.38 32 GLU B N 1
ATOM 916 C CA . GLU B 1 32 ? 6.016 -11.906 3.705 1 98.38 32 GLU B CA 1
ATOM 917 C C . GLU B 1 32 ? 5.773 -10.484 3.219 1 98.38 32 GLU B C 1
ATOM 919 O O . GLU B 1 32 ? 4.781 -9.852 3.596 1 98.38 32 GLU B O 1
ATOM 924 N N . TYR B 1 33 ? 6.57 -9.977 2.404 1 98.75 33 TYR B N 1
ATOM 925 C CA . TYR B 1 33 ? 6.457 -8.641 1.829 1 98.75 33 TYR B CA 1
ATOM 926 C C . TYR B 1 33 ? 5.152 -8.492 1.058 1 98.75 33 TYR B C 1
ATOM 928 O O . TYR B 1 33 ? 4.387 -7.555 1.297 1 98.75 33 TYR B O 1
ATOM 936 N N . LEU B 1 34 ? 4.828 -9.422 0.187 1 98.88 34 LEU B N 1
ATOM 937 C CA . LEU B 1 34 ? 3.633 -9.359 -0.65 1 98.88 34 LEU B CA 1
ATOM 938 C C . LEU B 1 34 ? 2.369 -9.492 0.192 1 98.88 34 LEU B C 1
ATOM 940 O O . LEU B 1 34 ? 1.389 -8.781 -0.032 1 98.88 34 LEU B O 1
ATOM 944 N N . ARG B 1 35 ? 2.424 -10.391 1.191 1 98.75 35 ARG B N 1
ATOM 945 C CA . ARG B 1 35 ? 1.274 -10.516 2.08 1 98.75 35 ARG B CA 1
ATOM 946 C C . ARG B 1 35 ? 1.037 -9.227 2.855 1 98.75 35 ARG B C 1
ATOM 948 O O . ARG B 1 35 ? -0.109 -8.836 3.084 1 98.75 35 ARG B O 1
ATOM 955 N N . GLU B 1 36 ? 2.16 -8.594 3.213 1 98.75 36 GLU B N 1
ATOM 956 C CA . GLU B 1 36 ? 2.033 -7.328 3.928 1 98.75 36 GLU B CA 1
ATOM 957 C C . GLU B 1 36 ? 1.421 -6.25 3.039 1 98.75 36 GLU B C 1
ATOM 959 O O . GLU B 1 36 ? 0.613 -5.441 3.5 1 98.75 36 GLU B O 1
ATOM 964 N N . LEU B 1 37 ? 1.771 -6.188 1.799 1 98.88 37 LEU B N 1
ATOM 965 C CA . LEU B 1 37 ? 1.181 -5.23 0.871 1 98.88 37 LEU B CA 1
ATOM 966 C C . LEU B 1 37 ? -0.327 -5.438 0.764 1 98.88 37 LEU B C 1
ATOM 968 O O . LEU B 1 37 ? -1.093 -4.473 0.771 1 98.88 37 LEU B O 1
ATOM 972 N N . ILE B 1 38 ? -0.748 -6.707 0.726 1 98.88 38 ILE B N 1
ATOM 973 C CA . ILE B 1 38 ? -2.166 -7.031 0.619 1 98.88 38 ILE B CA 1
ATOM 974 C C . ILE B 1 38 ? -2.887 -6.625 1.901 1 98.88 38 ILE B C 1
ATOM 976 O O . ILE B 1 38 ? -3.975 -6.043 1.853 1 98.88 38 ILE B O 1
ATOM 980 N N . ARG B 1 39 ? -2.281 -6.898 2.965 1 98.81 39 ARG B N 1
ATOM 981 C CA . ARG B 1 39 ? -2.891 -6.531 4.238 1 98.81 39 ARG B CA 1
ATOM 982 C C . ARG B 1 39 ? -3.029 -5.02 4.367 1 98.81 39 ARG B C 1
ATOM 984 O O . ARG B 1 39 ? -4.059 -4.523 4.832 1 98.81 39 ARG B O 1
ATOM 991 N N . ARG B 1 40 ? -2.014 -4.359 3.957 1 98.75 40 ARG B N 1
ATOM 992 C CA . ARG B 1 40 ? -2.062 -2.9 3.998 1 98.75 40 ARG B CA 1
ATOM 993 C C . ARG B 1 40 ? -3.184 -2.365 3.113 1 98.75 40 ARG B C 1
ATOM 995 O O . ARG B 1 40 ? -3.877 -1.417 3.486 1 98.75 40 ARG B O 1
ATOM 1002 N N . ASP B 1 41 ? -3.34 -2.885 1.962 1 98.75 41 ASP B N 1
ATOM 1003 C CA . ASP B 1 41 ? -4.438 -2.477 1.09 1 98.75 41 ASP B CA 1
ATOM 1004 C C . ASP B 1 41 ? -5.789 -2.744 1.746 1 98.75 41 ASP B C 1
ATOM 1006 O O . ASP B 1 41 ? -6.695 -1.911 1.675 1 98.75 41 ASP B O 1
ATOM 1010 N N . GLN B 1 42 ? -5.938 -3.898 2.383 1 98.56 42 GLN B N 1
ATOM 1011 C CA . GLN B 1 42 ? -7.164 -4.258 3.086 1 98.56 42 GLN B CA 1
ATOM 1012 C C . GLN B 1 42 ? -7.504 -3.227 4.16 1 98.56 42 GLN B C 1
ATOM 1014 O O . GLN B 1 42 ? -8.648 -2.775 4.254 1 98.56 42 GLN B O 1
ATOM 1019 N N . GLU B 1 43 ? -6.508 -2.877 4.887 1 98.31 43 GLU B N 1
ATOM 1020 C CA . GLU B 1 43 ? -6.699 -1.893 5.949 1 98.31 43 GLU B CA 1
ATOM 1021 C C . GLU B 1 43 ? -7.082 -0.531 5.375 1 98.31 43 GLU B C 1
ATOM 1023 O O . GLU B 1 43 ? -7.992 0.128 5.887 1 98.31 43 GLU B O 1
ATOM 1028 N N . GLU B 1 44 ? -6.398 -0.153 4.355 1 97.81 44 GLU B N 1
ATOM 1029 C CA . GLU B 1 44 ? -6.656 1.147 3.746 1 97.81 44 GLU B CA 1
ATOM 1030 C C . GLU B 1 44 ? -8.062 1.213 3.154 1 97.81 44 GLU B C 1
ATOM 1032 O O . GLU B 1 44 ? -8.742 2.234 3.268 1 97.81 44 GLU B O 1
ATOM 1037 N N . GLN B 1 45 ? -8.516 0.167 2.535 1 97.31 45 GLN B N 1
ATOM 1038 C CA . GLN B 1 45 ? -9.852 0.121 1.967 1 97.31 45 GLN B CA 1
ATOM 1039 C C . GLN B 1 45 ? -10.922 0.183 3.059 1 97.31 45 GLN B C 1
ATOM 1041 O O . GLN B 1 45 ? -11.969 0.8 2.875 1 97.31 45 GLN B O 1
ATOM 1046 N N . ALA B 1 46 ? -10.641 -0.485 4.16 1 96.88 46 ALA B N 1
ATOM 1047 C CA . ALA B 1 46 ? -11.57 -0.436 5.285 1 96.88 46 ALA B CA 1
ATOM 1048 C C . ALA B 1 46 ? -11.711 0.987 5.82 1 96.88 46 ALA B C 1
ATOM 1050 O O . ALA B 1 46 ? -12.82 1.443 6.105 1 96.88 46 ALA B O 1
ATOM 1051 N N . LYS B 1 47 ? -10.625 1.665 5.922 1 97.56 47 LYS B N 1
ATOM 1052 C CA . LYS B 1 47 ? -10.633 3.053 6.375 1 97.56 47 LYS B CA 1
ATOM 1053 C C . LYS B 1 47 ? -11.398 3.945 5.398 1 97.56 47 LYS B C 1
ATOM 1055 O O . LYS B 1 47 ? -12.18 4.801 5.812 1 97.56 47 LYS B O 1
ATOM 1060 N N . LYS B 1 48 ? -11.117 3.754 4.203 1 96.62 48 LYS B N 1
ATOM 1061 C CA . LYS B 1 48 ? -11.789 4.539 3.17 1 96.62 48 LYS B CA 1
ATOM 1062 C C . LYS B 1 48 ? -13.305 4.332 3.213 1 96.62 48 LYS B C 1
ATOM 1064 O O . LYS B 1 48 ? -14.07 5.289 3.111 1 96.62 48 LYS B O 1
ATOM 1069 N N . ARG B 1 49 ? -13.672 3.133 3.35 1 95.25 49 ARG B N 1
ATOM 1070 C CA . ARG B 1 49 ? -15.094 2.82 3.428 1 95.25 49 ARG B CA 1
ATOM 1071 C C . ARG B 1 49 ? -15.734 3.494 4.637 1 95.25 49 ARG B C 1
ATOM 1073 O O . ARG B 1 49 ? -16.844 4.023 4.543 1 95.25 49 ARG B O 1
ATOM 1080 N N . LEU B 1 50 ? -15.039 3.465 5.676 1 95.31 50 LEU B N 1
ATOM 1081 C CA . LEU B 1 50 ? -15.523 4.113 6.887 1 95.31 50 LEU B CA 1
ATOM 1082 C C . LEU B 1 50 ? -15.688 5.613 6.672 1 95.31 50 LEU B C 1
ATOM 1084 O O . LEU B 1 50 ? -16.703 6.191 7.043 1 95.31 50 LEU B O 1
ATOM 1088 N N . ARG B 1 51 ? -14.703 6.219 6.129 1 96.38 51 ARG B N 1
ATOM 1089 C CA . ARG B 1 51 ? -14.75 7.652 5.859 1 96.38 51 ARG B CA 1
ATOM 1090 C C . ARG B 1 51 ? -15.914 8 4.945 1 96.38 51 ARG B C 1
ATOM 1092 O O . ARG B 1 51 ? -16.609 9 5.168 1 96.38 51 ARG B O 1
ATOM 1099 N N . GLU B 1 52 ? -16.094 7.191 3.992 1 93.69 52 GLU B N 1
ATOM 1100 C CA . GLU B 1 52 ? -17.188 7.406 3.053 1 93.69 52 GLU B CA 1
ATOM 1101 C C . GLU B 1 52 ? -18.531 7.301 3.75 1 93.69 52 GLU B C 1
ATOM 1103 O O . GLU B 1 52 ? -19.453 8.086 3.467 1 93.69 52 GLU B O 1
ATOM 1108 N N . LEU B 1 53 ? -18.656 6.344 4.645 1 91.06 53 LEU B N 1
ATOM 1109 C CA . LEU B 1 53 ? -19.891 6.164 5.391 1 91.06 53 LEU B CA 1
ATOM 1110 C C . LEU B 1 53 ? -20.141 7.344 6.32 1 91.06 53 LEU B C 1
ATOM 1112 O O . LEU B 1 53 ? -21.281 7.801 6.457 1 91.06 53 LEU B O 1
ATOM 1116 N N . ILE B 1 54 ? -19.156 7.848 6.875 1 89.88 54 ILE B N 1
ATOM 1117 C CA . ILE B 1 54 ? -19.25 9.008 7.75 1 89.88 54 ILE B CA 1
ATOM 1118 C C . ILE B 1 54 ? -19.688 10.227 6.941 1 89.88 54 ILE B C 1
ATOM 1120 O O . ILE B 1 54 ? -20.594 10.961 7.344 1 89.88 54 ILE B O 1
ATOM 1124 N N . GLU B 1 55 ? -19.047 10.445 5.82 1 90.12 55 GLU B N 1
ATOM 1125 C CA . GLU B 1 55 ? -19.359 11.57 4.945 1 90.12 55 GLU B CA 1
ATOM 1126 C C . GLU B 1 55 ? -20.812 11.5 4.473 1 90.12 55 GLU B C 1
ATOM 1128 O O . GLU B 1 55 ? -21.516 12.516 4.438 1 90.12 55 GLU B O 1
ATOM 1133 N N . GLU B 1 56 ? -21.234 10.344 4.129 1 87.81 56 GLU B N 1
ATOM 1134 C CA . GLU B 1 56 ? -22.625 10.141 3.736 1 87.81 56 GLU B CA 1
ATOM 1135 C C . GLU B 1 56 ? -23.578 10.453 4.891 1 87.81 56 GLU B C 1
ATOM 1137 O O . GLU B 1 56 ? -24.641 11.055 4.688 1 87.81 56 GLU B O 1
ATOM 1142 N N . GLY B 1 57 ? -23.188 10.094 6.016 1 85.06 57 GLY B N 1
ATOM 1143 C CA . GLY B 1 57 ? -23.969 10.375 7.203 1 85.06 57 GLY B CA 1
ATOM 1144 C C . GLY B 1 57 ? -24.047 11.859 7.52 1 85.06 57 GLY B C 1
ATOM 1145 O O . GLY B 1 57 ? -25.125 12.359 7.875 1 85.06 57 GLY B O 1
ATOM 1146 N N . LEU B 1 58 ? -23.016 12.594 7.219 1 84.56 58 LEU B N 1
ATOM 1147 C CA . LEU B 1 58 ? -22.953 14.023 7.473 1 84.56 58 LEU B CA 1
ATOM 1148 C C . LEU B 1 58 ? -23.703 14.805 6.398 1 84.56 58 LEU B C 1
ATOM 1150 O O . LEU B 1 58 ? -24.281 15.859 6.68 1 84.56 58 LEU B O 1
ATOM 1154 N N . SER B 1 59 ? -23.641 14.359 5.258 1 84.31 59 SER B N 1
ATOM 1155 C CA . SER B 1 59 ? -24.281 15.023 4.121 1 84.31 59 SER B CA 1
ATOM 1156 C C . SER B 1 59 ? -25.766 14.703 4.051 1 84.31 59 SER B C 1
ATOM 1158 O O . SER B 1 59 ? -26.516 15.344 3.309 1 84.31 59 SER B O 1
ATOM 1160 N N . SER B 1 60 ? -26.109 13.602 4.332 1 73.44 60 SER B N 1
ATOM 1161 C CA . SER B 1 60 ? -27.5 13.148 4.277 1 73.44 60 SER B CA 1
ATOM 1162 C C . SER B 1 60 ? -28.406 14.062 5.086 1 73.44 60 SER B C 1
ATOM 1164 O O . SER B 1 60 ? -29.609 13.812 5.191 1 73.44 60 SER B O 1
ATOM 1166 N N . GLY B 1 61 ? -28.047 15.406 5.273 1 63.28 61 GLY B N 1
ATOM 1167 C CA . GLY B 1 61 ? -28.938 16.406 5.832 1 63.28 61 GLY B CA 1
ATOM 1168 C C . GLY B 1 61 ? -28.766 16.594 7.328 1 63.28 61 GLY B C 1
ATOM 1169 O O . GLY B 1 61 ? -28.109 15.789 7.988 1 63.28 61 GLY B O 1
ATOM 1170 N N . PRO B 1 62 ? -28.906 17.75 7.703 1 56.72 62 PRO B N 1
ATOM 1171 C CA . PRO B 1 62 ? -28.891 18.094 9.125 1 56.72 62 PRO B CA 1
ATOM 1172 C C . PRO B 1 62 ? -29.656 17.094 9.984 1 56.72 62 PRO B C 1
ATOM 1174 O O . PRO B 1 62 ? -30.625 16.484 9.516 1 56.72 62 PRO B O 1
ATOM 1177 N N . GLY B 1 63 ? -28.797 16.125 10.625 1 55.81 63 GLY B N 1
ATOM 1178 C CA . GLY B 1 63 ? -29.672 15.391 11.508 1 55.81 63 GLY B CA 1
ATOM 1179 C C . GLY B 1 63 ? -30.984 16.109 11.781 1 55.81 63 GLY B C 1
ATOM 1180 O O . GLY B 1 63 ? -31.062 17.328 11.648 1 55.81 63 GLY B O 1
ATOM 1181 N N . ARG B 1 64 ? -32.094 15.719 11.086 1 53.62 64 ARG B N 1
ATOM 1182 C CA . ARG B 1 64 ? -33.344 16.391 11.391 1 53.62 64 ARG B CA 1
ATOM 1183 C C . ARG B 1 64 ? -33.344 16.891 12.836 1 53.62 64 ARG B C 1
ATOM 1185 O O . ARG B 1 64 ? -33.312 16.094 13.773 1 53.62 64 ARG B O 1
ATOM 1192 N N . VAL B 1 65 ? -32.781 17.969 13.07 1 53.16 65 VAL B N 1
ATOM 1193 C CA . VAL B 1 65 ? -33.031 18.594 14.375 1 53.16 65 VAL B CA 1
ATOM 1194 C C . VAL B 1 65 ? -34.5 18.422 14.766 1 53.16 65 VAL B C 1
ATOM 1196 O O . VAL B 1 65 ? -35.375 18.766 13.992 1 53.16 65 VAL B O 1
ATOM 1199 N N . LEU B 1 66 ? -34.781 17.438 15.438 1 56.19 66 LEU B N 1
ATOM 1200 C CA . LEU B 1 66 ? -36.125 17.375 15.977 1 56.19 66 LEU B CA 1
ATOM 1201 C C . LEU B 1 66 ? -36.625 18.75 16.391 1 56.19 66 LEU B C 1
ATOM 1203 O O . LEU B 1 66 ? -36.062 19.359 17.312 1 56.19 66 LEU B O 1
ATOM 1207 N N . THR B 1 67 ? -37.094 19.438 15.531 1 60.53 67 THR B N 1
ATOM 1208 C CA . THR B 1 67 ? -37.719 20.703 15.891 1 60.53 67 THR B CA 1
ATOM 1209 C C . THR B 1 67 ? -38.906 20.484 16.828 1 60.53 67 THR B C 1
ATOM 1211 O O . THR B 1 67 ? -39.5 19.391 16.844 1 60.53 67 THR B O 1
ATOM 1214 N N . PRO B 1 68 ? -39.156 21.453 17.719 1 69.19 68 PRO B N 1
ATOM 1215 C CA . PRO B 1 68 ? -40.344 21.297 18.578 1 69.19 68 PRO B CA 1
ATOM 1216 C C . PRO B 1 68 ? -41.594 20.922 17.797 1 69.19 68 PRO B C 1
ATOM 1218 O O . PRO B 1 68 ? -42.406 20.156 18.281 1 69.19 68 PRO B O 1
ATOM 1221 N N . LYS B 1 69 ? -41.688 21.359 16.656 1 72.88 69 LYS B N 1
ATOM 1222 C CA . LYS B 1 69 ? -42.906 21.094 15.883 1 72.88 69 LYS B CA 1
ATOM 1223 C C . LYS B 1 69 ? -42.906 19.656 15.375 1 72.88 69 LYS B C 1
ATOM 1225 O O . LYS B 1 69 ? -43.938 18.984 15.422 1 72.88 69 LYS B O 1
ATOM 1230 N N . ARG B 1 70 ? -41.906 19.281 15 1 69.62 70 ARG B N 1
ATOM 1231 C CA . ARG B 1 70 ? -41.844 17.922 14.453 1 69.62 70 ARG B CA 1
ATOM 1232 C C . ARG B 1 70 ? -41.906 16.891 15.562 1 69.62 70 ARG B C 1
ATOM 1234 O O . ARG B 1 70 ? -42.531 15.844 15.414 1 69.62 70 ARG B O 1
ATOM 1241 N N . THR B 1 71 ? -41.219 17.203 16.609 1 66.25 71 THR B N 1
ATOM 1242 C CA . THR B 1 71 ? -41.375 16.375 17.812 1 66.25 71 THR B CA 1
ATOM 1243 C C . THR B 1 71 ? -42.844 16.312 18.25 1 66.25 71 THR B C 1
ATOM 1245 O O . THR B 1 71 ? -43.312 15.258 18.641 1 66.25 71 THR B O 1
ATOM 1248 N N . ALA B 1 72 ? -43.531 17.422 18.156 1 72.69 72 ALA B N 1
ATOM 1249 C CA . ALA B 1 72 ? -44.938 17.516 18.5 1 72.69 72 ALA B CA 1
ATOM 1250 C C . ALA B 1 72 ? -45.781 16.688 17.547 1 72.69 72 ALA B C 1
ATOM 1252 O O . ALA B 1 72 ? -46.719 16.016 17.984 1 72.69 72 ALA B O 1
ATOM 1253 N N . ARG B 1 73 ? -45.5 16.656 16.406 1 72.06 73 ARG B N 1
ATOM 1254 C CA . ARG B 1 73 ? -46.25 15.906 15.43 1 72.06 73 ARG B CA 1
ATOM 1255 C C . ARG B 1 73 ? -46.062 14.406 15.602 1 72.06 73 ARG B C 1
ATOM 1257 O O . ARG B 1 73 ? -47 13.625 15.531 1 72.06 73 ARG B O 1
ATOM 1264 N N . LEU B 1 74 ? -44.906 14.078 15.891 1 70.44 74 LEU B N 1
ATOM 1265 C CA . LEU B 1 74 ? -44.625 12.664 16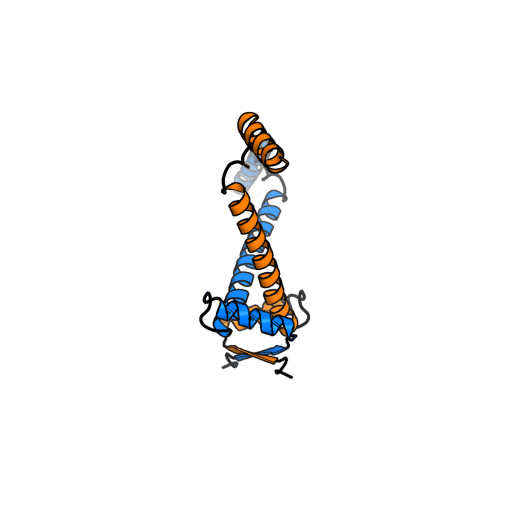.062 1 70.44 74 LEU B CA 1
ATOM 1266 C C . LEU B 1 74 ? -45.219 12.125 17.344 1 70.44 74 LEU B C 1
ATOM 1268 O O . LEU B 1 74 ? -45.75 11 17.359 1 70.44 74 LEU B O 1
ATOM 1272 N N . LYS B 1 75 ? -45.156 13.078 18.344 1 73.12 75 LYS B N 1
ATOM 1273 C CA . LYS B 1 75 ? -45.844 12.75 19.594 1 73.12 75 LYS B CA 1
ATOM 1274 C C . LYS B 1 75 ? -47.344 12.609 19.375 1 73.12 75 LYS B C 1
ATOM 1276 O O . LYS B 1 75 ? -47.969 11.695 19.922 1 73.12 75 LYS B O 1
ATOM 1281 N N . LYS B 1 76 ? -47.938 13.422 18.656 1 70.19 7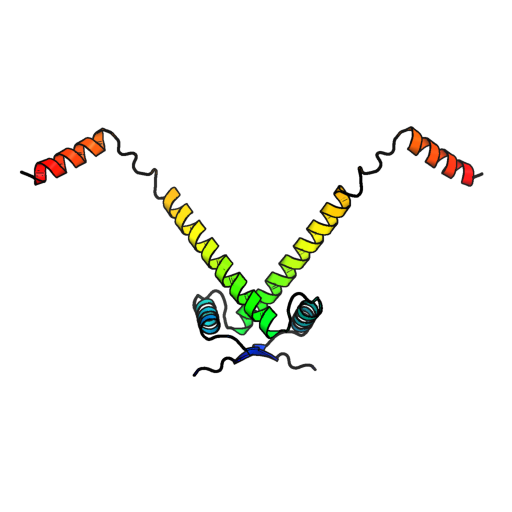6 LYS B N 1
ATOM 1282 C CA . LYS B 1 76 ? -49.375 13.375 18.375 1 70.19 76 LYS B CA 1
ATOM 1283 C C . LYS B 1 76 ? -49.719 12.117 17.594 1 70.19 76 LYS B C 1
ATOM 1285 O O . LYS B 1 76 ? -50.75 11.484 17.859 1 70.19 76 LYS B O 1
ATOM 1290 N N . GLN B 1 77 ? -48.906 11.766 16.734 1 72.06 77 GLN B N 1
ATOM 1291 C CA . GLN B 1 77 ? -49.156 10.562 15.945 1 72.06 77 GLN B CA 1
ATOM 1292 C C . GLN B 1 77 ? -49 9.305 16.797 1 72.06 77 GLN B C 1
ATOM 1294 O O . GLN B 1 77 ? -49.781 8.359 16.672 1 72.06 77 GLN B O 1
ATOM 1299 N N . ALA B 1 78 ? -48.031 9.375 17.516 1 64.94 78 ALA B N 1
ATOM 1300 C CA . ALA B 1 78 ? -47.781 8.242 18.391 1 64.94 78 ALA B CA 1
ATOM 1301 C C . ALA B 1 78 ? -48.875 8.102 19.438 1 64.94 78 ALA B C 1
ATOM 1303 O O . ALA B 1 78 ? -49.344 6.992 19.734 1 64.94 78 ALA B O 1
ATOM 1304 N N . LEU B 1 79 ? -49.281 9.289 19.859 1 66.25 79 LEU B N 1
ATOM 1305 C CA . LEU B 1 79 ? -50.375 9.297 20.844 1 66.25 79 LEU B CA 1
ATOM 1306 C C . LEU B 1 79 ? -51.719 9.047 20.172 1 66.25 79 LEU B C 1
ATOM 1308 O O . LEU B 1 79 ? -52.625 8.492 20.797 1 66.25 79 LEU B O 1
ATOM 1312 N N . GLY B 1 80 ? -51.75 9.469 19 1 65.69 80 GLY B N 1
ATOM 1313 C CA . GLY B 1 80 ? -53 9.195 18.297 1 65.69 80 GLY B CA 1
ATOM 1314 C C . GLY B 1 80 ? -53.156 7.738 17.922 1 65.69 80 GLY B C 1
ATOM 1315 O O . GLY B 1 80 ? -54.281 7.238 17.828 1 65.69 80 GLY B O 1
ATOM 1316 N N . ASP B 1 81 ? -52.062 7.16 17.594 1 58.22 81 ASP B N 1
ATOM 1317 C CA . ASP B 1 81 ? -52.219 5.734 17.312 1 58.22 81 ASP B CA 1
ATOM 1318 C C . ASP B 1 81 ? -52.469 4.945 18.594 1 58.22 81 ASP B C 1
ATOM 1320 O O . ASP B 1 81 ? -52.938 3.807 18.531 1 58.22 81 ASP B O 1
ATOM 1324 N N . LEU B 1 82 ? -52.094 5.473 19.703 1 54.62 82 LEU B N 1
ATOM 1325 C CA . LEU B 1 82 ? -52.469 4.773 20.938 1 54.62 82 LEU B CA 1
ATOM 1326 C C . LEU B 1 82 ? -53.938 4.984 21.297 1 54.62 82 LEU B C 1
ATOM 1328 O O . LEU B 1 82 ? -54.438 4.336 22.203 1 54.62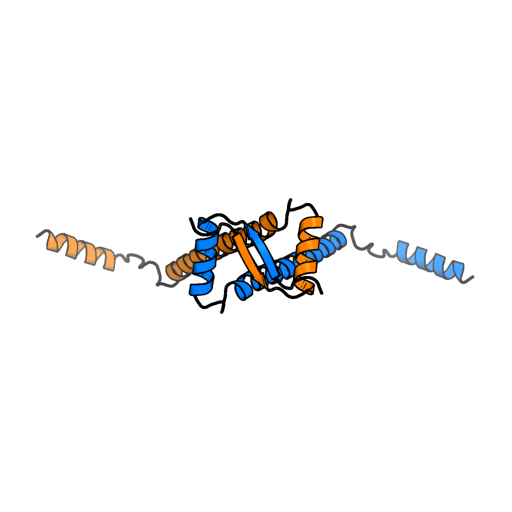 82 LEU B O 1
ATOM 1332 N N . ARG B 1 83 ? -54.594 5.809 20.5 1 44.5 83 ARG B N 1
ATOM 1333 C CA . ARG B 1 83 ? -56.062 5.699 20.688 1 44.5 83 ARG B CA 1
ATOM 1334 C C . ARG B 1 83 ? -56.656 4.746 19.672 1 44.5 83 ARG B C 1
ATOM 1336 O O . ARG B 1 83 ? -56.219 4.668 18.531 1 44.5 83 ARG B O 1
#

pLDDT: mean 85.2, std 16.39, range [44.5, 98.88]

Nearest PDB structures (foldseek):
  7vp2-assembly1_B  TM=6.322E-01  e=9.796E+00  Arabidopsis thaliana
  7vp4-assembly1_A  TM=6.248E-01  e=9.796E+00  Arabidopsis thaliana
  7vp2-assembly1_B  TM=6.327E-01  e=9.796E+00  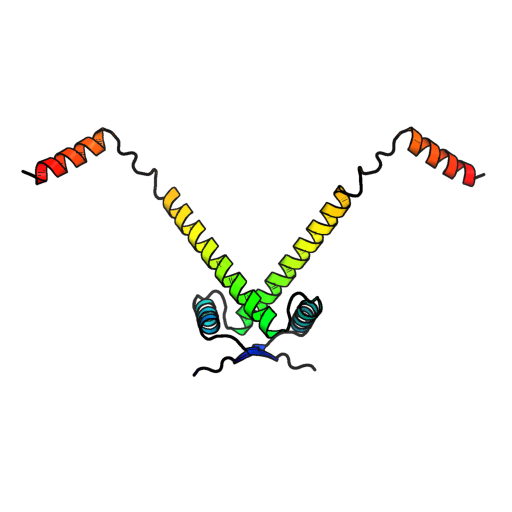Arabidopsis thaliana
  7vp4-assembly1_A  TM=6.253E-01  e=9.796E+00  Arabidopsis thaliana

Radius of gyration: 29.44 Å; Cα contacts (8 Å, |Δi|>4): 92; chains: 2; bounding box: 102×67×40 Å

Sequence (166 aa):
MSSNTMSFALPEALREYVDQRVRSGQYGNTSEYLRELIRRDQEEQAKKRLRELIEEGLSSGPGRVLTPKRTARLKKQALGDLRMSSNTMSFALPEALREYVDQRVRSGQYGNTSEYLRELIRRDQEEQAKKRLRELIEEGLSSGPGRVLTPKRTARLKKQALGDLR